Protein AF-A0A662Q0H4-F1 (afdb_monomer_lite)

Structure (mmCIF, N/CA/C/O backbone):
data_AF-A0A662Q0H4-F1
#
_entry.id   AF-A0A662Q0H4-F1
#
loop_
_atom_site.group_PDB
_atom_site.id
_atom_site.type_symbol
_atom_site.label_atom_id
_atom_site.label_alt_id
_atom_site.label_comp_id
_atom_site.label_asym_id
_atom_site.label_entity_id
_atom_site.label_seq_id
_atom_site.pdbx_PDB_ins_code
_atom_site.Cartn_x
_atom_site.Cartn_y
_atom_site.Cartn_z
_atom_site.occupancy
_atom_site.B_iso_or_equiv
_atom_site.auth_seq_id
_atom_site.auth_comp_id
_atom_site.auth_asym_id
_atom_site.auth_atom_id
_atom_site.pdbx_PDB_model_num
ATOM 1 N N . GLU A 1 1 ? 5.092 -7.520 -30.037 1.00 42.66 1 GLU A N 1
ATOM 2 C CA . GLU A 1 1 ? 6.531 -7.570 -29.706 1.00 42.66 1 GLU A CA 1
ATOM 3 C C . GLU A 1 1 ? 6.834 -6.608 -28.558 1.00 42.66 1 GLU A C 1
ATOM 5 O O . GLU A 1 1 ? 6.803 -5.412 -28.771 1.00 42.66 1 GLU A O 1
ATOM 10 N N . PHE A 1 2 ? 7.089 -7.094 -27.339 1.00 53.16 2 PHE A N 1
ATOM 11 C CA . PHE A 1 2 ? 7.574 -6.265 -26.214 1.00 53.16 2 PHE A CA 1
ATOM 12 C C . PHE A 1 2 ? 8.639 -7.036 -25.418 1.00 53.16 2 PHE A C 1
ATOM 14 O O . PHE A 1 2 ? 8.593 -7.134 -24.197 1.00 53.16 2 PHE A O 1
ATOM 21 N N . ARG A 1 3 ? 9.572 -7.689 -26.125 1.00 60.34 3 ARG A N 1
ATOM 22 C CA . ARG A 1 3 ? 10.576 -8.578 -25.508 1.00 60.34 3 ARG A CA 1
ATOM 23 C C . ARG A 1 3 ? 11.831 -7.853 -25.010 1.00 60.34 3 ARG A C 1
ATOM 25 O O . ARG A 1 3 ? 12.716 -8.509 -24.472 1.00 60.34 3 ARG A O 1
ATOM 32 N N . MET A 1 4 ? 11.945 -6.535 -25.190 1.00 78.12 4 MET A N 1
ATOM 33 C CA . MET A 1 4 ? 13.165 -5.799 -24.846 1.00 78.12 4 MET A CA 1
ATOM 34 C C . MET A 1 4 ? 12.876 -4.538 -24.031 1.00 78.12 4 MET A C 1
ATOM 36 O O . MET A 1 4 ? 12.503 -3.508 -24.574 1.00 78.12 4 MET A O 1
ATOM 40 N N . PHE A 1 5 ? 13.143 -4.620 -22.726 1.00 89.31 5 PHE A N 1
ATOM 41 C CA . PHE A 1 5 ? 13.278 -3.464 -21.825 1.00 89.31 5 PHE A CA 1
ATOM 42 C C . PHE A 1 5 ? 14.698 -2.872 -21.830 1.00 89.31 5 PHE A C 1
ATOM 44 O O . PHE A 1 5 ? 14.977 -1.917 -21.110 1.00 89.31 5 PHE A O 1
ATOM 51 N N . ARG A 1 6 ? 15.610 -3.450 -22.628 1.00 89.56 6 ARG A N 1
ATOM 52 C CA . ARG A 1 6 ? 16.961 -2.937 -22.869 1.00 89.56 6 ARG A CA 1
ATOM 53 C C . ARG A 1 6 ? 16.973 -2.154 -24.178 1.00 89.56 6 ARG A C 1
ATOM 55 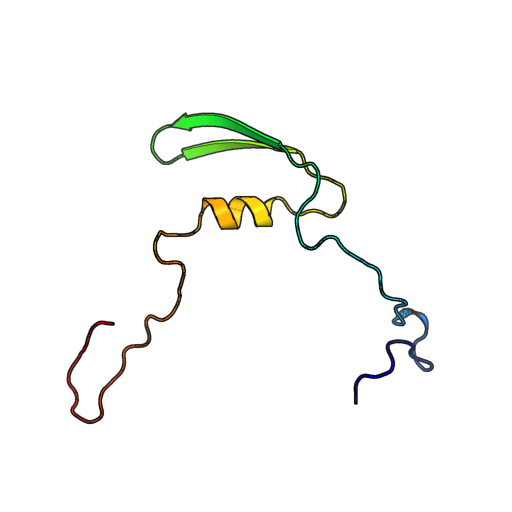O O . ARG A 1 6 ? 16.912 -2.744 -25.254 1.00 89.56 6 ARG A O 1
ATOM 62 N N . LEU A 1 7 ? 17.075 -0.838 -24.074 1.00 89.44 7 LEU A N 1
ATOM 63 C CA . LEU A 1 7 ? 17.000 0.099 -25.186 1.00 89.44 7 LEU A CA 1
ATOM 64 C C . LEU A 1 7 ? 18.415 0.516 -25.600 1.00 89.44 7 LEU A C 1
ATOM 66 O O . LEU A 1 7 ? 19.118 1.192 -24.858 1.00 89.44 7 LEU A O 1
ATOM 70 N N . LYS A 1 8 ? 18.854 0.104 -26.797 1.00 89.06 8 LYS A N 1
ATOM 71 C CA . LYS A 1 8 ? 20.193 0.454 -27.312 1.00 89.06 8 LYS A CA 1
ATOM 72 C C . LYS A 1 8 ? 20.312 1.935 -27.685 1.00 89.06 8 LYS A C 1
ATOM 74 O O . LYS A 1 8 ? 21.366 2.519 -27.483 1.00 89.06 8 LYS A O 1
ATOM 79 N N . SER A 1 9 ? 19.245 2.518 -28.233 1.00 92.75 9 SER A N 1
ATOM 80 C CA . SER A 1 9 ? 19.198 3.925 -28.651 1.00 92.75 9 SER A CA 1
ATOM 81 C C . SER A 1 9 ? 19.027 4.903 -27.486 1.00 92.75 9 SER A C 1
ATOM 83 O O . SER A 1 9 ? 19.362 6.071 -27.631 1.00 92.75 9 SER A O 1
ATOM 85 N N . CYS A 1 10 ? 18.516 4.438 -26.341 1.00 91.69 10 CYS A N 1
ATOM 86 C CA . CYS A 1 10 ? 18.382 5.228 -25.117 1.00 91.69 10 CYS A CA 1
ATOM 87 C C . CYS A 1 10 ? 18.672 4.342 -23.893 1.00 91.69 10 CYS A C 1
ATOM 89 O O . CYS A 1 10 ? 17.740 3.836 -23.260 1.00 91.69 10 CYS A O 1
ATOM 91 N N . PRO A 1 11 ? 19.956 4.105 -23.572 1.00 90.38 11 PRO A N 1
ATOM 92 C CA . PRO A 1 11 ? 20.347 3.213 -22.483 1.00 90.38 11 PRO A CA 1
ATOM 93 C C . PRO A 1 11 ? 19.738 3.602 -21.133 1.00 90.38 11 PRO A C 1
ATOM 95 O O . PRO A 1 11 ? 19.330 2.716 -20.387 1.00 90.38 11 PRO A O 1
ATOM 98 N N . GLU A 1 12 ? 19.575 4.899 -20.874 1.00 94.12 12 GLU A N 1
ATOM 99 C CA . GLU A 1 12 ? 19.121 5.445 -19.583 1.00 94.12 12 GLU A CA 1
ATOM 100 C C . GLU A 1 12 ? 17.657 5.106 -19.275 1.00 94.12 12 GLU A C 1
ATOM 102 O O . GLU A 1 12 ? 17.253 5.026 -18.117 1.00 94.12 12 GLU A O 1
ATOM 107 N N . ALA A 1 13 ? 16.856 4.879 -20.319 1.00 91.25 13 ALA A N 1
ATOM 108 C CA . ALA A 1 13 ? 15.470 4.438 -20.204 1.00 91.25 13 ALA A CA 1
ATOM 109 C C . ALA A 1 13 ? 15.343 2.907 -20.093 1.00 91.25 13 ALA A C 1
ATOM 111 O O . ALA A 1 13 ? 14.236 2.379 -19.960 1.00 91.25 13 ALA A O 1
ATOM 112 N N . SER A 1 14 ? 16.457 2.172 -20.160 1.00 92.38 14 SER A N 1
ATOM 113 C CA . SER A 1 14 ? 16.445 0.724 -19.974 1.00 92.38 14 SER A CA 1
ATOM 114 C C . SER A 1 14 ? 16.144 0.368 -18.525 1.00 92.38 14 SER A C 1
ATOM 116 O O . SER A 1 14 ? 16.671 0.977 -17.597 1.00 92.38 14 SER A O 1
ATOM 118 N N . THR A 1 15 ? 15.366 -0.691 -18.311 1.00 91.62 15 THR A N 1
ATOM 119 C CA . THR A 1 15 ? 15.107 -1.207 -16.964 1.00 91.62 15 THR A CA 1
ATOM 120 C C . THR A 1 15 ? 15.433 -2.688 -16.863 1.00 91.62 15 THR A C 1
ATOM 122 O O . THR A 1 15 ? 15.108 -3.486 -17.742 1.00 91.62 15 THR A O 1
ATOM 125 N N . ARG A 1 16 ? 16.077 -3.067 -15.755 1.00 90.38 16 ARG A N 1
ATOM 126 C CA . ARG A 1 16 ? 16.298 -4.472 -15.387 1.00 90.38 16 ARG A CA 1
ATOM 127 C C . ARG A 1 16 ? 15.020 -5.125 -14.845 1.00 90.38 16 ARG A C 1
ATOM 129 O O . ARG A 1 16 ? 14.936 -6.348 -14.799 1.00 90.38 16 ARG A O 1
ATOM 136 N N . GLY A 1 17 ? 14.041 -4.314 -14.441 1.00 90.00 17 GLY A N 1
ATOM 137 C CA . GLY A 1 17 ? 12.926 -4.754 -13.615 1.00 90.00 17 GLY A CA 1
ATOM 138 C C . GLY A 1 17 ? 13.358 -5.055 -12.177 1.00 90.00 17 GLY A C 1
ATOM 139 O O . GLY A 1 17 ? 14.542 -5.173 -11.854 1.00 90.00 17 GLY A O 1
ATOM 140 N N . SER A 1 18 ? 12.375 -5.166 -11.296 1.00 92.62 18 SER A N 1
ATOM 141 C CA . SER A 1 18 ? 12.553 -5.577 -9.907 1.00 92.62 18 SER A CA 1
ATOM 142 C C . SER A 1 18 ? 11.307 -6.320 -9.438 1.00 92.62 18 SER A C 1
ATOM 144 O O . SER A 1 18 ? 10.243 -6.234 -10.056 1.00 92.62 18 SER A O 1
ATOM 146 N N . LEU A 1 19 ? 11.442 -7.077 -8.353 1.00 93.94 19 LEU A N 1
ATOM 147 C CA . LEU A 1 19 ? 10.301 -7.706 -7.703 1.00 93.94 19 LEU A CA 1
ATOM 148 C C . LEU A 1 19 ? 9.696 -6.738 -6.692 1.00 93.94 19 LEU A C 1
ATOM 150 O O . LEU A 1 19 ? 10.414 -6.081 -5.937 1.00 93.94 19 LEU A O 1
ATOM 154 N N . ARG A 1 20 ? 8.365 -6.696 -6.649 1.00 92.06 20 ARG A N 1
ATOM 155 C CA . ARG A 1 20 ? 7.607 -5.970 -5.634 1.00 92.06 20 ARG A CA 1
ATOM 156 C C . ARG A 1 20 ? 6.605 -6.925 -4.986 1.00 92.06 20 ARG A C 1
ATOM 158 O O . ARG A 1 20 ? 5.927 -7.645 -5.719 1.00 92.06 20 ARG A O 1
ATOM 165 N N . PRO A 1 21 ? 6.496 -6.949 -3.648 1.00 93.50 21 PRO A N 1
ATOM 166 C CA . PRO A 1 21 ? 5.456 -7.713 -2.970 1.00 93.50 21 PRO A CA 1
ATOM 167 C C . PRO A 1 21 ? 4.061 -7.337 -3.484 1.00 93.50 21 PRO A C 1
ATOM 169 O O . PRO A 1 21 ? 3.769 -6.154 -3.667 1.00 93.50 21 PRO A O 1
ATOM 172 N N . ILE A 1 22 ? 3.210 -8.341 -3.717 1.00 92.81 22 ILE A N 1
ATOM 173 C CA . ILE A 1 22 ? 1.833 -8.131 -4.194 1.00 92.81 22 ILE A CA 1
ATOM 174 C C . ILE A 1 22 ? 0.933 -7.524 -3.109 1.00 92.81 22 ILE A C 1
ATOM 176 O O . ILE A 1 22 ? 0.036 -6.740 -3.405 1.00 92.81 22 ILE A O 1
ATOM 180 N N . THR A 1 23 ? 1.202 -7.850 -1.847 1.00 92.81 23 THR A N 1
ATOM 181 C CA . THR A 1 23 ? 0.575 -7.244 -0.671 1.00 92.81 23 THR A CA 1
ATOM 182 C C . THR A 1 23 ? 1.549 -6.283 -0.000 1.00 92.81 23 THR A C 1
ATOM 184 O O . THR A 1 23 ? 2.764 -6.455 -0.096 1.00 92.81 23 THR A O 1
ATOM 187 N N . VAL A 1 24 ? 1.032 -5.270 0.701 1.00 91.75 24 VAL A N 1
ATOM 188 C CA . VAL A 1 24 ? 1.864 -4.383 1.527 1.00 91.75 24 VAL A CA 1
ATOM 189 C C . VAL A 1 24 ? 2.338 -5.181 2.747 1.00 91.75 24 VAL A C 1
ATOM 191 O O . VAL A 1 24 ? 1.500 -5.595 3.549 1.00 91.75 24 VAL A O 1
ATOM 194 N N . PRO A 1 25 ? 3.646 -5.445 2.915 1.00 89.62 25 PRO A N 1
ATOM 195 C CA . PRO A 1 25 ? 4.127 -6.193 4.068 1.00 89.62 25 PRO A CA 1
ATOM 196 C C . PRO A 1 25 ? 4.216 -5.285 5.302 1.00 89.62 25 PRO A C 1
ATOM 198 O O . PRO A 1 25 ? 4.502 -4.100 5.173 1.00 89.62 25 PRO A O 1
ATOM 201 N N . ARG A 1 26 ? 4.049 -5.854 6.505 1.00 89.62 26 ARG A N 1
ATOM 202 C CA . ARG A 1 26 ? 4.392 -5.203 7.791 1.00 89.62 26 ARG A CA 1
ATOM 203 C C . ARG A 1 26 ? 3.839 -3.774 7.953 1.00 89.62 26 ARG A C 1
ATOM 205 O O . ARG A 1 26 ? 4.574 -2.870 8.338 1.00 89.62 26 ARG A O 1
ATOM 212 N N . TRP A 1 27 ? 2.562 -3.573 7.644 1.00 93.69 27 TRP A N 1
ATOM 213 C CA . TRP A 1 27 ? 1.873 -2.308 7.903 1.00 93.69 27 TRP A CA 1
ATOM 214 C C . TRP A 1 27 ? 1.100 -2.366 9.220 1.00 93.69 27 TRP A C 1
ATOM 216 O O . TRP A 1 27 ? 0.730 -3.447 9.686 1.00 93.69 27 TRP A O 1
ATOM 226 N N . SER A 1 28 ? 0.838 -1.201 9.803 1.00 94.88 28 SER A N 1
ATOM 227 C CA . SER A 1 28 ? -0.044 -1.055 10.960 1.00 94.88 28 SER A CA 1
ATOM 228 C C . SER A 1 28 ? -1.046 0.072 10.711 1.00 94.88 28 SER A C 1
ATOM 230 O O . SER A 1 28 ? -0.773 1.012 9.963 1.00 94.88 28 SER A O 1
ATOM 232 N N . CYS A 1 29 ? -2.240 -0.045 11.290 1.00 94.31 29 CYS A N 1
ATOM 233 C CA . CYS A 1 29 ? -3.267 0.989 11.228 1.00 94.31 29 CYS A CA 1
ATOM 234 C C . CYS A 1 29 ? -3.995 1.059 12.566 1.00 94.31 29 CYS A C 1
ATOM 236 O O . CYS A 1 29 ? -4.479 0.045 13.070 1.00 94.31 29 CYS A O 1
ATOM 238 N N . LYS A 1 30 ? -4.076 2.259 13.134 1.00 96.12 30 LYS A N 1
ATOM 239 C CA . LYS A 1 30 ? -4.768 2.542 14.393 1.00 96.12 30 LYS A CA 1
ATOM 240 C C . LYS A 1 30 ? -5.781 3.652 14.167 1.00 96.12 30 LYS A C 1
ATOM 242 O O . LYS A 1 30 ? -5.453 4.674 13.566 1.00 96.12 30 LYS A O 1
ATOM 247 N N . ILE A 1 31 ? -6.993 3.463 14.676 1.00 95.94 31 ILE A N 1
ATOM 248 C CA . ILE A 1 31 ? -7.985 4.536 14.749 1.00 95.94 31 ILE A CA 1
ATOM 249 C C . ILE A 1 31 ? -7.597 5.418 15.932 1.00 95.94 31 ILE A C 1
ATOM 251 O O . ILE A 1 31 ? -7.474 4.927 17.051 1.00 95.94 31 ILE A O 1
ATOM 255 N N . LEU A 1 32 ? -7.361 6.699 15.668 1.00 97.50 32 LEU A N 1
ATOM 256 C CA . LEU A 1 32 ? -7.055 7.681 16.704 1.00 97.50 32 LEU A CA 1
ATOM 257 C C . LEU A 1 32 ? -8.334 8.343 17.211 1.00 97.50 32 LEU A C 1
ATOM 259 O O . LEU A 1 32 ? -8.527 8.474 18.413 1.00 97.50 32 LEU A O 1
ATOM 263 N N . GLU A 1 33 ? -9.207 8.744 16.287 1.00 97.06 33 GLU A N 1
ATOM 264 C CA . GLU A 1 33 ? -10.463 9.432 16.583 1.00 97.06 33 GLU A CA 1
ATOM 265 C C . GLU A 1 33 ? -11.529 9.006 15.567 1.00 97.06 33 GLU A C 1
ATOM 267 O O . GLU A 1 33 ? -11.239 8.818 14.380 1.00 97.06 33 GLU A O 1
ATOM 272 N N . PHE A 1 34 ? -12.770 8.890 16.029 1.00 95.38 34 PHE A N 1
ATOM 273 C CA . PHE A 1 34 ? -13.943 8.684 15.188 1.00 95.38 34 PHE A CA 1
ATOM 274 C C . PHE A 1 34 ? -15.048 9.629 15.655 1.00 95.38 34 PHE A C 1
ATOM 276 O O . PHE A 1 34 ? -15.443 9.595 16.819 1.00 95.38 34 PHE A O 1
ATOM 283 N N . SER A 1 35 ? -15.515 10.497 14.759 1.00 94.50 35 SER A N 1
ATOM 284 C CA . SER A 1 35 ? -16.546 11.490 15.057 1.00 94.50 35 SER A CA 1
ATOM 285 C C . SER A 1 35 ? -17.499 11.621 13.877 1.00 94.50 35 SER A C 1
ATOM 287 O O . SER A 1 35 ? -17.138 12.154 12.826 1.00 94.50 35 SER A O 1
ATOM 289 N N . GLY A 1 36 ? -18.720 11.107 14.045 1.00 91.81 36 GLY A N 1
ATOM 290 C CA . GLY A 1 36 ? -19.756 11.126 13.014 1.00 91.81 36 GLY A CA 1
ATOM 291 C C . GLY A 1 36 ? -19.287 10.478 11.710 1.00 91.81 36 GLY A C 1
ATOM 292 O O . GLY A 1 36 ? -19.085 9.269 11.645 1.00 91.81 36 GLY A O 1
ATOM 293 N N . SER A 1 37 ? -19.117 11.296 10.670 1.00 89.81 37 SER A N 1
ATOM 294 C CA . SER A 1 37 ? -18.643 10.886 9.341 1.00 89.81 37 SER A CA 1
ATOM 295 C C . SER A 1 37 ? -17.137 11.091 9.122 1.00 89.81 37 SER A C 1
ATOM 297 O O . SER A 1 37 ? -16.669 10.997 7.989 1.00 89.81 37 SER A O 1
ATOM 299 N N . SER A 1 38 ? -16.379 11.417 10.172 1.00 93.81 38 SER A N 1
ATOM 300 C CA . SER A 1 38 ? -14.936 11.656 10.122 1.00 93.81 38 SER A CA 1
ATOM 301 C C . SER A 1 38 ? -14.168 10.576 10.882 1.00 93.81 38 SER A C 1
ATOM 303 O O . SER A 1 38 ? -14.542 10.183 11.990 1.00 93.81 38 SER A O 1
ATOM 305 N N . LEU A 1 39 ? -13.070 10.111 10.285 1.00 94.50 39 LEU A N 1
ATOM 306 C CA . LEU A 1 39 ? -12.198 9.075 10.828 1.00 94.50 39 LEU A CA 1
ATOM 307 C C . LEU A 1 39 ? -10.741 9.537 10.743 1.00 94.50 39 LEU A C 1
ATOM 309 O O . LEU A 1 39 ? -10.240 9.830 9.657 1.00 94.50 39 LEU A O 1
ATOM 313 N N . LYS A 1 40 ? -10.047 9.567 11.882 1.00 96.25 40 LYS A N 1
ATOM 314 C CA . LYS A 1 40 ? -8.620 9.894 11.972 1.00 96.25 40 LYS A CA 1
ATOM 315 C C . LYS A 1 40 ? -7.816 8.623 12.205 1.00 96.25 40 LYS A C 1
ATOM 317 O O . LYS A 1 40 ? -8.050 7.900 13.174 1.00 96.25 40 LYS A O 1
ATOM 322 N N . LEU A 1 41 ? -6.849 8.371 11.329 1.00 96.25 41 LEU A N 1
ATOM 323 C CA . LEU A 1 41 ? -6.044 7.152 11.315 1.00 96.25 41 LEU A CA 1
ATOM 324 C C . LEU A 1 41 ? -4.559 7.476 11.503 1.00 96.25 41 LEU A C 1
ATOM 326 O O . LEU A 1 41 ? -4.059 8.444 10.935 1.00 96.25 41 LEU A O 1
ATOM 330 N N . SER A 1 42 ? -3.852 6.631 12.251 1.00 97.31 42 SER A N 1
ATOM 331 C CA . SER A 1 42 ? -2.391 6.525 12.209 1.00 97.31 42 SER A CA 1
ATOM 332 C C . SER A 1 42 ? -2.021 5.281 11.412 1.00 97.31 42 SER A C 1
ATOM 334 O O . SER A 1 42 ? -2.510 4.195 11.730 1.00 97.31 42 SER A O 1
ATOM 336 N N . ILE A 1 43 ? -1.198 5.435 10.374 1.00 96.31 43 ILE A N 1
ATOM 337 C CA . ILE A 1 43 ? -0.819 4.353 9.459 1.00 96.31 43 ILE A CA 1
ATOM 338 C C . ILE A 1 43 ? 0.705 4.314 9.343 1.00 96.31 43 ILE A C 1
ATOM 340 O O . ILE A 1 43 ? 1.329 5.321 9.012 1.00 96.31 43 ILE A O 1
ATOM 344 N N . GLU A 1 44 ? 1.292 3.139 9.554 1.00 97.12 44 GLU A N 1
ATOM 345 C CA . GLU A 1 44 ? 2.719 2.882 9.349 1.00 97.12 44 GLU A CA 1
ATOM 346 C C . GLU A 1 44 ? 2.903 1.956 8.147 1.00 97.12 44 GLU A C 1
ATOM 348 O O . GLU A 1 44 ? 2.213 0.940 8.021 1.00 97.12 44 GLU A O 1
ATOM 353 N N . LEU A 1 45 ? 3.829 2.306 7.248 1.00 96.06 45 LEU A N 1
ATOM 354 C CA . LEU A 1 45 ? 4.039 1.599 5.985 1.00 96.06 45 LEU A CA 1
ATOM 355 C C . LEU A 1 45 ? 5.523 1.402 5.693 1.00 96.06 45 LEU A C 1
ATOM 357 O O . LEU A 1 45 ? 6.335 2.269 6.022 1.00 96.06 45 LEU A O 1
ATOM 361 N N . PRO A 1 46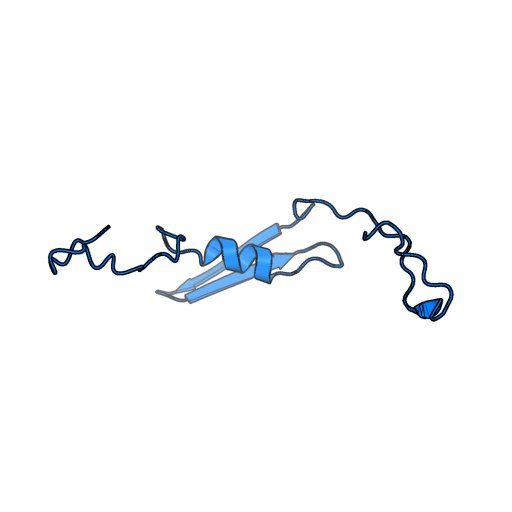 ? 5.890 0.303 5.012 1.00 96.00 46 PRO A N 1
ATOM 362 C CA . PRO A 1 46 ? 7.252 0.134 4.545 1.00 96.00 46 PRO A CA 1
ATOM 363 C C . PRO A 1 46 ? 7.571 1.134 3.416 1.00 96.00 46 PRO A C 1
ATOM 365 O O . PRO A 1 46 ? 6.666 1.573 2.692 1.00 96.00 46 PRO A O 1
ATOM 368 N N . PRO A 1 47 ? 8.859 1.455 3.202 1.00 94.31 47 PRO A N 1
ATOM 369 C CA . PRO A 1 47 ? 9.289 2.349 2.131 1.00 94.31 47 PRO A CA 1
ATOM 370 C C . PRO A 1 47 ? 8.755 1.935 0.755 1.00 94.31 47 PRO A C 1
ATOM 372 O O . PRO A 1 47 ? 8.665 0.750 0.429 1.00 94.31 47 PRO A O 1
ATOM 375 N N . GLY A 1 48 ? 8.390 2.924 -0.064 1.00 92.75 48 GLY A N 1
ATOM 376 C CA . GLY A 1 48 ? 7.836 2.694 -1.401 1.00 92.75 48 GLY A CA 1
ATOM 377 C C . GLY A 1 48 ? 6.396 2.164 -1.414 1.00 92.75 48 GLY A C 1
ATOM 378 O O . GLY A 1 48 ? 5.895 1.808 -2.481 1.00 92.75 48 GLY A O 1
ATOM 379 N N . SER A 1 49 ? 5.715 2.098 -0.265 1.00 94.44 49 SER A N 1
ATOM 380 C CA . SER A 1 49 ? 4.269 1.847 -0.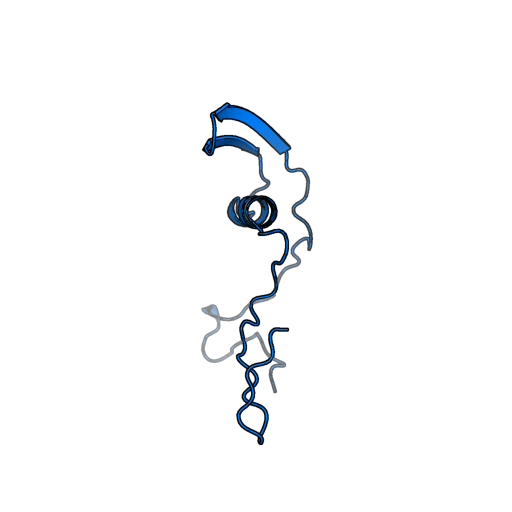190 1.00 94.44 49 SER A CA 1
ATOM 381 C C . SER A 1 49 ? 3.475 3.145 -0.142 1.00 94.44 49 SER A C 1
ATOM 383 O O . SER A 1 49 ? 3.972 4.185 0.281 1.00 94.44 49 SER A O 1
ATOM 385 N N . TYR A 1 50 ? 2.219 3.072 -0.575 1.00 94.81 50 TYR A N 1
ATOM 386 C CA . TYR A 1 50 ? 1.332 4.226 -0.670 1.00 94.81 50 TYR A CA 1
ATOM 387 C C . TYR A 1 50 ? 0.160 4.057 0.294 1.00 94.81 50 TYR A C 1
ATOM 389 O O . TYR A 1 50 ? -0.560 3.061 0.217 1.00 94.81 50 TYR A O 1
ATOM 397 N N . ALA A 1 51 ? -0.072 5.047 1.160 1.00 94.50 51 ALA A N 1
ATOM 398 C CA . ALA A 1 51 ? -1.199 5.037 2.100 1.00 94.50 51 ALA A CA 1
ATOM 399 C C . ALA A 1 51 ? -2.560 4.973 1.394 1.00 94.50 51 ALA A C 1
ATOM 401 O O . ALA A 1 51 ? -3.506 4.379 1.907 1.00 94.50 51 ALA A O 1
ATOM 402 N N . THR A 1 52 ? -2.637 5.504 0.172 1.00 95.19 52 THR A N 1
ATOM 403 C CA . THR A 1 52 ? -3.840 5.469 -0.666 1.00 95.19 52 THR A CA 1
ATOM 404 C C . THR A 1 52 ? -4.319 4.056 -0.982 1.00 95.19 52 THR A C 1
ATOM 406 O O . THR A 1 52 ? -5.515 3.874 -1.177 1.00 95.19 52 THR A O 1
ATOM 409 N N . VAL A 1 53 ? -3.440 3.045 -0.988 1.00 92.62 53 VAL A N 1
ATOM 410 C CA . VAL A 1 53 ? -3.854 1.646 -1.179 1.00 92.62 53 VAL A CA 1
ATOM 411 C C . VAL A 1 53 ? -4.754 1.196 -0.030 1.00 92.62 53 VAL A C 1
ATOM 413 O O . VAL A 1 53 ? -5.788 0.594 -0.283 1.00 92.62 53 VAL A O 1
ATOM 416 N N . ILE A 1 54 ? -4.420 1.545 1.215 1.00 91.44 54 ILE A N 1
ATOM 417 C CA . 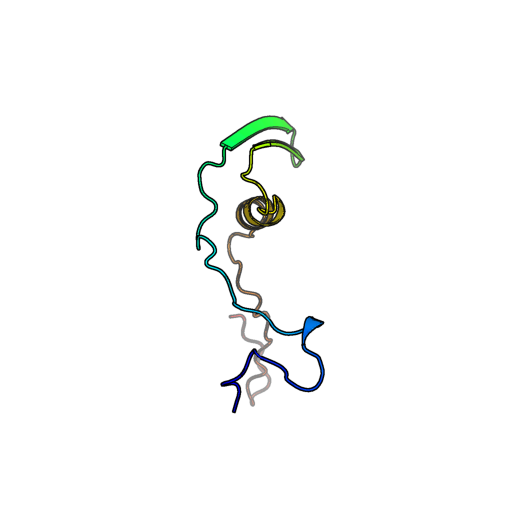ILE A 1 54 ? -5.242 1.216 2.390 1.00 91.44 54 ILE A CA 1
ATOM 418 C C . ILE A 1 54 ? -6.503 2.078 2.418 1.00 91.44 54 ILE A C 1
ATOM 420 O O . ILE A 1 54 ? -7.600 1.552 2.588 1.00 91.44 54 ILE A O 1
ATOM 424 N N . LEU A 1 55 ? -6.365 3.391 2.203 1.00 93.25 55 LEU A N 1
ATOM 425 C CA . LEU A 1 55 ? -7.510 4.308 2.200 1.00 93.25 55 LEU A CA 1
ATOM 426 C C . LEU A 1 55 ? -8.555 3.900 1.164 1.00 93.25 55 LEU A C 1
ATOM 428 O O . LEU A 1 55 ? -9.744 3.913 1.457 1.00 93.25 55 LEU A O 1
ATOM 432 N N . ARG A 1 56 ? -8.117 3.471 -0.0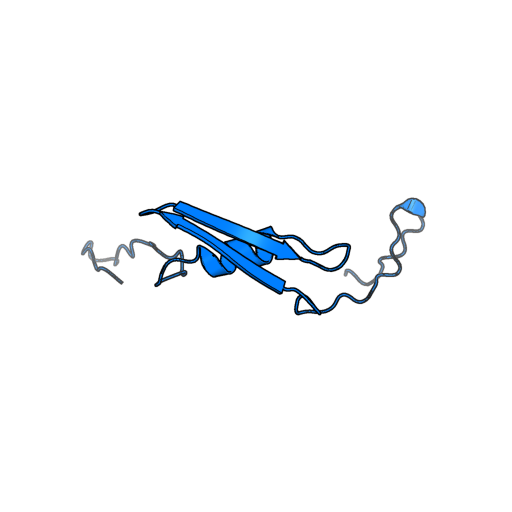24 1.00 91.50 56 ARG A N 1
ATOM 433 C CA . ARG A 1 56 ? -9.013 2.961 -1.059 1.00 91.50 56 ARG A CA 1
ATOM 434 C C . ARG A 1 56 ? -9.840 1.788 -0.553 1.00 91.50 56 ARG A C 1
ATOM 436 O O . ARG A 1 56 ? -11.039 1.774 -0.789 1.00 91.50 56 ARG A O 1
ATOM 443 N N . GLU A 1 57 ? -9.220 0.817 0.109 1.00 89.69 57 GLU A N 1
ATOM 444 C CA . GLU A 1 57 ? -9.939 -0.349 0.631 1.00 89.69 57 GLU A CA 1
ATOM 445 C C . GLU A 1 57 ? -10.919 0.032 1.747 1.00 89.69 57 GLU A C 1
ATOM 447 O O . GLU A 1 57 ? -12.024 -0.498 1.777 1.00 89.69 57 GLU A O 1
ATOM 452 N N . ILE A 1 58 ? -10.567 1.003 2.597 1.00 90.06 58 ILE A N 1
ATOM 453 C CA . ILE A 1 58 ? -11.455 1.536 3.646 1.00 90.06 58 ILE A CA 1
ATOM 454 C C . ILE A 1 58 ? -12.652 2.284 3.044 1.00 90.06 58 ILE A C 1
ATOM 456 O O . ILE A 1 58 ? -13.768 2.177 3.542 1.00 90.06 58 ILE A O 1
ATOM 460 N N . MET A 1 59 ? -12.427 3.053 1.978 1.00 89.94 59 MET A N 1
ATOM 461 C CA . MET A 1 59 ? -13.429 3.943 1.383 1.00 89.94 59 MET A CA 1
ATOM 462 C C . MET A 1 59 ? -14.310 3.272 0.324 1.00 89.94 59 MET A C 1
ATOM 464 O O . MET A 1 59 ? -15.208 3.921 -0.215 1.00 89.94 59 MET A O 1
ATOM 468 N N . LYS A 1 60 ? -14.066 2.004 -0.026 1.00 88.38 60 LYS A N 1
ATOM 469 C CA . LYS A 1 60 ? -14.893 1.303 -1.015 1.00 88.38 60 LYS A CA 1
ATOM 470 C C . LYS A 1 60 ? -16.356 1.262 -0.551 1.00 88.38 60 LYS A C 1
ATOM 472 O O . LYS A 1 60 ? -16.625 0.825 0.569 1.00 88.38 60 LYS A O 1
ATOM 477 N N . PRO A 1 61 ? -17.322 1.649 -1.405 1.00 82.06 61 PRO A N 1
ATOM 478 C CA . PRO A 1 61 ? -18.729 1.431 -1.104 1.00 82.06 61 PRO A CA 1
ATOM 479 C C . PRO A 1 61 ? -19.031 -0.074 -1.083 1.00 82.06 61 PRO A C 1
ATOM 481 O O . PRO A 1 61 ? -18.297 -0.870 -1.672 1.00 82.06 61 PRO A O 1
ATOM 484 N N . LYS A 1 62 ? -20.150 -0.466 -0.454 1.00 78.62 62 LYS A N 1
ATOM 485 C CA . LYS A 1 62 ? -20.593 -1.875 -0.378 1.00 78.62 62 LYS A CA 1
ATOM 486 C C . LYS A 1 62 ? -20.642 -2.563 -1.751 1.00 78.62 62 LYS A C 1
ATOM 488 O O . LYS A 1 62 ? -20.403 -3.761 -1.842 1.00 78.62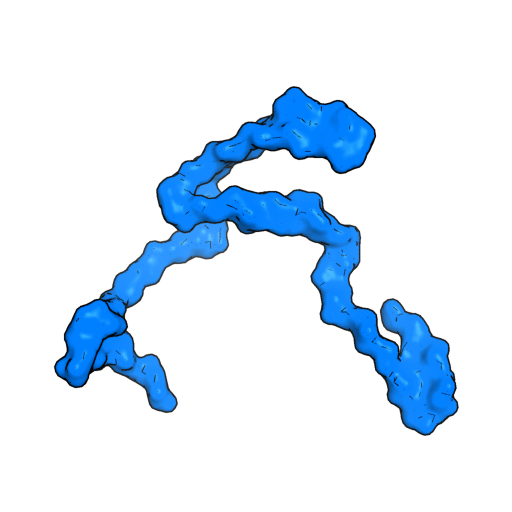 62 LYS A O 1
ATOM 493 N N . THR A 1 63 ? -20.913 -1.798 -2.806 1.00 78.62 63 THR A N 1
ATOM 494 C CA . THR A 1 63 ? -20.931 -2.241 -4.204 1.00 78.62 63 THR A CA 1
ATOM 495 C C . THR A 1 63 ? -19.868 -1.475 -5.005 1.00 78.62 63 THR A C 1
ATOM 497 O O . THR A 1 63 ? -20.156 -0.415 -5.560 1.00 78.62 63 THR A O 1
ATOM 500 N N . PRO A 1 64 ? -18.618 -1.967 -5.066 1.00 68.81 64 PRO A N 1
ATOM 501 C CA . PRO A 1 64 ? -17.499 -1.254 -5.691 1.00 68.81 64 PRO A CA 1
ATOM 502 C C . PRO A 1 64 ? -17.466 -1.353 -7.227 1.00 68.81 64 PRO A C 1
ATOM 504 O O . PRO A 1 64 ? -16.529 -0.848 -7.847 1.00 68.81 64 PRO A O 1
ATOM 507 N N . LEU A 1 65 ? -18.446 -2.018 -7.851 1.00 68.25 65 LEU A N 1
ATOM 508 C CA . LEU A 1 65 ? -18.533 -2.149 -9.303 1.00 68.25 65 LEU A CA 1
ATOM 509 C C . LEU A 1 65 ? -19.156 -0.889 -9.908 1.00 68.25 65 LEU A C 1
ATOM 511 O O . LEU A 1 65 ? -20.354 -0.647 -9.802 1.00 68.25 65 LEU A O 1
ATOM 515 N N . ALA A 1 66 ? -18.324 -0.104 -10.586 1.00 61.09 66 ALA A N 1
ATOM 516 C CA . ALA A 1 66 ? -18.767 0.941 -11.493 1.00 61.09 66 ALA A CA 1
ATOM 517 C C . ALA A 1 66 ? -19.245 0.305 -12.810 1.00 61.09 66 ALA A C 1
ATOM 519 O O . ALA A 1 66 ? -18.536 0.315 -13.812 1.00 61.09 66 ALA A O 1
ATOM 520 N N . PHE A 1 67 ? -20.448 -0.265 -12.810 1.00 54.56 67 PHE A N 1
ATOM 521 C CA . PHE A 1 67 ? -21.241 -0.384 -14.030 1.00 54.56 67 PHE A CA 1
ATOM 522 C C . PHE A 1 67 ? -22.656 0.104 -13.734 1.00 54.56 67 PHE A C 1
ATOM 524 O O . PHE A 1 67 ? -23.551 -0.673 -13.437 1.00 54.56 67 PHE A O 1
ATOM 531 N N . ILE A 1 68 ? -22.850 1.420 -13.827 1.00 60.25 68 ILE A N 1
ATOM 532 C CA . ILE A 1 68 ? -24.172 2.006 -14.072 1.00 60.25 68 ILE A CA 1
ATOM 533 C C . ILE A 1 68 ? -24.263 2.173 -15.592 1.00 60.25 68 ILE A C 1
ATOM 535 O O . ILE A 1 68 ? -24.287 3.276 -16.130 1.00 60.25 68 ILE A O 1
ATOM 539 N N . GLY A 1 69 ? -24.165 1.063 -16.320 1.00 55.88 69 GLY A N 1
ATOM 540 C CA . GLY A 1 69 ? -24.500 1.060 -17.733 1.00 55.88 69 GLY A CA 1
ATOM 541 C C . GLY A 1 69 ? -26.005 0.919 -17.823 1.00 55.88 69 GLY A C 1
ATOM 542 O O . GLY A 1 69 ? -26.537 -0.147 -17.537 1.00 55.88 69 GLY A O 1
ATOM 543 N N . LYS A 1 70 ? -26.697 1.997 -18.193 1.00 56.75 70 LYS A N 1
ATOM 544 C CA . LYS A 1 70 ? -28.110 1.925 -18.558 1.00 56.75 70 LYS A CA 1
ATOM 545 C C . LYS A 1 70 ? -28.191 1.019 -19.792 1.00 56.75 70 LYS A C 1
ATOM 547 O O . LYS A 1 70 ? -27.833 1.446 -20.889 1.00 56.75 70 LYS A O 1
ATOM 552 N N . THR A 1 71 ? -28.570 -0.247 -19.628 1.00 53.81 71 THR A N 1
ATOM 553 C CA . THR A 1 71 ? -28.847 -1.122 -20.770 1.00 53.81 71 THR A CA 1
ATOM 554 C C . THR A 1 71 ? -30.156 -0.654 -21.377 1.00 53.81 71 THR A C 1
ATOM 556 O O . THR A 1 71 ? -31.234 -1.021 -20.920 1.00 53.81 71 THR A O 1
ATOM 559 N N . ILE A 1 72 ? -30.070 0.206 -22.389 1.00 53.72 72 ILE A N 1
ATOM 560 C CA . ILE A 1 72 ? -31.176 0.402 -23.321 1.00 53.72 72 ILE A CA 1
ATOM 561 C C . ILE A 1 72 ? -31.360 -0.918 -24.066 1.00 53.72 72 ILE A C 1
ATOM 563 O O . ILE A 1 72 ? -30.628 -1.230 -25.005 1.00 53.72 72 ILE A O 1
ATOM 567 N N . ASN A 1 73 ? -32.315 -1.723 -23.603 1.00 58.47 73 ASN A N 1
ATOM 568 C CA . ASN A 1 73 ? -32.821 -2.840 -24.384 1.00 58.47 73 ASN A CA 1
ATOM 569 C C . ASN A 1 73 ? -33.367 -2.285 -25.709 1.00 58.47 73 ASN A C 1
ATOM 571 O O . ASN A 1 73 ? -33.903 -1.175 -25.743 1.00 58.47 73 ASN A O 1
ATOM 575 N N . LYS A 1 74 ? -33.248 -3.055 -26.799 1.00 57.19 74 LYS A N 1
ATOM 576 C CA . LYS A 1 74 ? -33.741 -2.677 -28.142 1.00 57.19 74 LYS A CA 1
ATOM 577 C C . LYS A 1 74 ? -35.228 -2.275 -28.166 1.00 57.19 74 LYS A C 1
ATOM 579 O O . LYS A 1 74 ? -35.646 -1.614 -29.110 1.00 57.19 74 LYS A O 1
ATOM 584 N N . ASP A 1 75 ? -35.965 -2.609 -27.108 1.00 62.97 75 ASP A N 1
ATOM 585 C CA . ASP A 1 75 ? -37.397 -2.363 -26.934 1.00 62.97 75 ASP A CA 1
ATOM 586 C C . ASP A 1 75 ? -37.721 -1.124 -26.069 1.00 62.97 75 ASP A C 1
ATOM 588 O O . ASP A 1 75 ? -38.877 -0.892 -25.726 1.00 62.97 75 ASP A O 1
ATOM 592 N N . GLY A 1 76 ? -36.723 -0.308 -25.702 1.00 54.81 76 GLY A N 1
ATOM 593 C CA . GLY A 1 76 ? -36.936 0.999 -25.061 1.00 54.81 76 GLY A CA 1
ATOM 594 C C . GLY A 1 76 ? -37.367 0.968 -23.588 1.00 54.81 76 GLY A C 1
ATOM 595 O O . GLY A 1 76 ? -37.719 2.011 -23.042 1.00 54.81 76 GLY A O 1
ATOM 596 N N . SER A 1 77 ? -37.331 -0.188 -22.925 1.00 60.91 77 SER A N 1
ATOM 597 C CA . SER A 1 77 ? -37.662 -0.313 -21.503 1.00 60.91 77 SER A CA 1
ATOM 598 C C . SER A 1 77 ? -36.435 -0.149 -20.600 1.00 60.91 77 SER A C 1
ATOM 600 O O . SER A 1 77 ? -35.373 -0.733 -20.836 1.00 60.91 77 SER A O 1
ATOM 602 N N . GLU A 1 78 ? -36.589 0.659 -19.548 1.00 52.84 78 GLU A N 1
ATOM 603 C CA . GLU A 1 78 ? -35.572 0.860 -18.515 1.00 52.84 78 GLU A CA 1
ATOM 604 C C . GLU A 1 78 ? -35.595 -0.315 -17.529 1.00 52.84 78 GLU A C 1
ATOM 606 O O . GLU A 1 78 ? -36.571 -0.518 -16.810 1.00 52.84 78 GLU A O 1
ATOM 611 N N . GLY A 1 79 ? -34.519 -1.102 -17.506 1.00 55.44 79 GLY A N 1
ATOM 612 C CA . GLY A 1 79 ? -34.285 -2.131 -16.496 1.00 55.44 79 GLY A CA 1
ATOM 613 C C . GLY A 1 79 ? -33.109 -1.741 -15.608 1.00 55.44 79 GLY A C 1
ATOM 614 O O . GLY A 1 79 ? -32.042 -1.394 -16.115 1.00 55.44 79 GLY A O 1
ATOM 615 N N . SER A 1 80 ? -33.309 -1.790 -14.293 1.00 44.47 80 SER A N 1
ATOM 616 C CA . SER A 1 80 ? -32.249 -1.620 -13.295 1.00 44.47 80 SER A CA 1
ATOM 617 C C . SER A 1 80 ? -31.516 -2.950 -13.104 1.00 44.47 80 SER A C 1
ATOM 619 O O . SER A 1 80 ? -32.162 -3.953 -12.796 1.00 44.47 80 SER A O 1
ATOM 621 N N . GLY A 1 81 ? -30.195 -2.958 -13.303 1.00 40.88 81 GLY A N 1
ATOM 622 C CA . GLY A 1 81 ? -29.301 -4.053 -12.906 1.00 40.88 81 GLY A CA 1
ATOM 623 C C . GLY A 1 81 ? -28.737 -3.857 -11.506 1.00 40.88 81 GLY A C 1
ATOM 624 O O . GLY A 1 81 ? -28.686 -2.688 -11.058 1.00 40.88 81 GLY A O 1
#

Foldseek 3Di:
DCPALQDPVCRPSRDPDDDDDPDFPDKDKDFPDDDDPDTDIDIDGDPPDDPVVVVVVVPQDPDNDPDPPQPCDPVRDTDDD

Secondary structure (DSSP, 8-state):
-------SS-GGG--------SS--S-EEEEEEEETTEEEEEEE--TT--HHHHHHHHH--S---------B-TT--B---

pLDDT: mean 82.75, std 16.59, range [40.88, 97.5]

Radius of gyration: 22.19 Å; chains: 1; bounding box: 58×20×46 Å

Sequence (81 aa):
EFRMFRLKSCPEASTRGSLRPITVPRWSCKILEFSGSSLKLSIELPPGSYATVILREIMKPKTPLAFIGKTINKDGSEGSG